Protein AF-A0A6M3X6W1-F1 (afdb_monomer)

Sequence (88 aa):
MKATRTNYKSFLKKNADSLFFRNLSSFDGRIDCVAERKTDWIKVKNPDDLLNNKLGWLVNRGRDYFSFIENGIEVYNCCGSFQVVNKI

Radius of gyration: 12.23 Å; Cα contacts (8 Å, |Δi|>4): 161; chains: 1; bounding box: 28×28×29 Å

Structure (mmCIF, N/CA/C/O backbone):
data_AF-A0A6M3X6W1-F1
#
_entry.id   AF-A0A6M3X6W1-F1
#
loop_
_atom_site.group_PDB
_atom_site.id
_atom_site.type_symbol
_atom_site.label_atom_id
_atom_site.label_alt_id
_atom_site.label_comp_id
_atom_site.label_asym_id
_atom_site.label_entity_id
_atom_site.label_seq_id
_atom_site.pdbx_PDB_ins_code
_atom_site.Cartn_x
_atom_site.Cartn_y
_atom_site.Cartn_z
_atom_site.occupancy
_atom_site.B_iso_or_equiv
_atom_site.auth_seq_id
_atom_site.auth_comp_id
_atom_site.auth_asym_id
_atom_site.auth_atom_id
_atom_site.pdbx_PDB_model_num
ATOM 1 N N . MET A 1 1 ? -1.391 18.972 3.927 1.00 61.56 1 MET A N 1
ATOM 2 C CA . MET A 1 1 ? -0.810 18.081 4.959 1.00 61.56 1 MET A CA 1
ATOM 3 C C . MET A 1 1 ? -0.121 16.929 4.238 1.00 61.56 1 MET A C 1
ATOM 5 O O . MET A 1 1 ? -0.761 16.314 3.398 1.00 61.56 1 MET A O 1
ATOM 9 N N . LYS A 1 2 ? 1.175 16.684 4.469 1.00 75.56 2 LYS A N 1
ATOM 10 C CA . LYS A 1 2 ? 1.901 15.594 3.793 1.00 75.56 2 LYS A CA 1
ATOM 11 C C . LYS A 1 2 ? 1.572 14.275 4.492 1.00 75.56 2 LYS A C 1
ATOM 13 O O . LYS A 1 2 ? 1.705 14.205 5.714 1.00 75.56 2 LYS A O 1
ATOM 18 N N . ALA A 1 3 ? 1.128 13.257 3.757 1.00 88.31 3 ALA A N 1
ATOM 19 C CA . ALA A 1 3 ? 0.935 11.943 4.357 1.00 88.31 3 ALA A CA 1
ATOM 20 C C . ALA A 1 3 ? 2.299 11.376 4.773 1.00 88.31 3 ALA A C 1
ATOM 22 O O . ALA A 1 3 ? 3.311 11.555 4.092 1.00 88.31 3 ALA A O 1
ATOM 23 N N . THR A 1 4 ? 2.340 10.727 5.932 1.00 92.12 4 THR A N 1
ATOM 24 C CA . THR A 1 4 ? 3.557 10.109 6.462 1.00 92.12 4 THR A CA 1
ATOM 25 C C . THR A 1 4 ? 3.359 8.612 6.629 1.00 92.12 4 THR A C 1
ATOM 27 O O . THR A 1 4 ? 2.232 8.118 6.700 1.00 92.12 4 THR A O 1
ATOM 30 N N . ARG A 1 5 ? 4.464 7.885 6.808 1.00 90.69 5 ARG A N 1
ATOM 31 C CA . ARG A 1 5 ? 4.424 6.466 7.177 1.00 90.69 5 ARG A CA 1
ATOM 32 C C . ARG A 1 5 ? 3.634 6.219 8.470 1.00 90.69 5 ARG A C 1
ATOM 34 O O . ARG A 1 5 ? 2.999 5.178 8.608 1.00 90.69 5 ARG A O 1
ATOM 41 N N . THR A 1 6 ? 3.641 7.167 9.406 1.00 92.50 6 THR A N 1
ATOM 42 C CA . THR A 1 6 ? 2.846 7.084 10.640 1.00 92.50 6 THR A CA 1
ATOM 43 C C . THR A 1 6 ? 1.353 7.192 10.342 1.00 92.50 6 THR A C 1
ATOM 45 O O . THR A 1 6 ? 0.573 6.391 10.855 1.00 92.50 6 THR A O 1
ATOM 48 N N . ASN A 1 7 ? 0.952 8.120 9.464 1.00 93.56 7 ASN A N 1
ATOM 49 C CA . ASN A 1 7 ? -0.434 8.212 8.994 1.00 93.56 7 ASN A CA 1
ATOM 50 C C . ASN A 1 7 ? -0.857 6.922 8.287 1.00 93.56 7 ASN A C 1
ATOM 52 O O . ASN A 1 7 ? -1.935 6.414 8.574 1.00 93.56 7 ASN A O 1
ATOM 56 N N . TYR A 1 8 ? 0.014 6.361 7.445 1.00 93.94 8 TYR A N 1
ATOM 57 C CA . TYR A 1 8 ? -0.222 5.088 6.767 1.00 93.94 8 TYR A CA 1
ATOM 58 C C . TYR A 1 8 ? -0.456 3.935 7.747 1.00 93.94 8 TYR A C 1
ATOM 60 O O . TYR A 1 8 ? -1.502 3.296 7.707 1.00 93.94 8 TYR A O 1
ATOM 68 N N . LYS A 1 9 ? 0.447 3.724 8.711 1.00 93.25 9 LYS A N 1
ATOM 69 C CA . LYS A 1 9 ? 0.271 2.688 9.744 1.00 93.25 9 LYS A CA 1
ATOM 70 C C . LYS A 1 9 ? -1.005 2.891 10.565 1.00 93.25 9 LYS A C 1
ATOM 72 O O . LYS A 1 9 ? -1.709 1.929 10.859 1.00 93.25 9 LYS A O 1
ATOM 77 N N . SER A 1 10 ? -1.311 4.138 10.932 1.00 94.50 10 SER A N 1
ATOM 78 C CA . SER A 1 10 ? -2.539 4.463 11.663 1.00 94.50 10 SER A CA 1
ATOM 79 C C . SER A 1 10 ? -3.788 4.160 10.832 1.00 94.50 10 SER A C 1
ATOM 81 O O . SER A 1 10 ? -4.745 3.605 11.365 1.00 94.50 10 SER A O 1
ATOM 83 N N . PHE A 1 11 ? -3.763 4.468 9.534 1.00 94.81 11 PHE A N 1
ATOM 84 C CA . PHE A 1 11 ? -4.844 4.170 8.600 1.00 94.81 11 PHE A CA 1
ATOM 85 C C . PHE A 1 11 ? -5.093 2.663 8.487 1.00 94.81 11 PHE A C 1
ATOM 87 O O . PHE A 1 11 ? -6.236 2.239 8.649 1.00 94.81 11 PHE A O 1
ATOM 94 N N . LEU A 1 12 ? -4.040 1.856 8.308 1.00 94.44 12 LEU A N 1
ATOM 95 C CA . LEU A 1 12 ? -4.168 0.396 8.257 1.00 94.44 12 LEU A CA 1
ATOM 96 C C . LEU A 1 12 ? -4.779 -0.166 9.544 1.00 94.44 12 LEU A C 1
ATOM 98 O O . LEU A 1 12 ? -5.713 -0.958 9.493 1.00 94.44 12 LEU A O 1
ATOM 102 N N . LYS A 1 13 ? -4.290 0.289 10.704 1.00 94.25 13 LYS A N 1
ATOM 103 C CA . LYS A 1 13 ? -4.778 -0.179 12.007 1.00 94.25 13 LYS A CA 1
ATOM 104 C C . LYS A 1 13 ? -6.247 0.185 12.248 1.00 94.25 13 LYS A C 1
ATOM 106 O O . LYS A 1 13 ? -6.982 -0.617 12.808 1.00 94.25 13 LYS A O 1
ATOM 111 N N . LYS A 1 14 ? -6.671 1.391 11.857 1.00 94.75 14 LYS A N 1
ATOM 112 C CA . LYS A 1 14 ? -8.047 1.877 12.071 1.00 94.75 14 LYS A CA 1
ATOM 113 C C . LYS A 1 14 ? -9.077 1.223 11.155 1.00 94.75 14 LYS A C 1
ATOM 115 O O . LYS A 1 14 ? -10.247 1.209 11.506 1.00 94.75 14 LYS A O 1
ATOM 120 N N . ASN A 1 15 ? -8.653 0.725 9.996 1.00 94.75 15 ASN A N 1
ATOM 121 C CA . ASN A 1 15 ? -9.551 0.194 8.970 1.00 94.75 15 ASN A CA 1
ATOM 122 C C . ASN A 1 15 ? -9.321 -1.300 8.709 1.00 94.75 15 ASN A C 1
ATOM 124 O O . ASN A 1 15 ? -9.710 -1.777 7.652 1.00 94.75 15 ASN A O 1
ATOM 128 N N . ALA A 1 16 ? -8.682 -2.027 9.633 1.00 92.19 16 ALA A N 1
ATOM 129 C CA . ALA A 1 16 ? -8.173 -3.387 9.428 1.00 92.19 16 ALA A CA 1
ATOM 130 C C . ALA A 1 16 ? -9.168 -4.359 8.756 1.00 92.19 16 ALA A C 1
ATOM 132 O O . ALA A 1 16 ? -8.757 -5.159 7.918 1.00 92.19 16 ALA A O 1
ATOM 133 N N . ASP A 1 17 ? -10.462 -4.244 9.064 1.00 91.81 17 ASP A N 1
ATOM 134 C CA . ASP A 1 17 ? -11.519 -5.135 8.562 1.00 91.81 17 ASP A CA 1
ATOM 135 C C . ASP A 1 17 ? -12.048 -4.772 7.160 1.00 91.81 17 ASP A C 1
ATOM 137 O O . ASP A 1 17 ? -12.726 -5.573 6.503 1.00 91.81 17 ASP A O 1
ATOM 141 N N . SER A 1 18 ? -11.755 -3.559 6.690 1.00 94.31 18 SER A N 1
ATOM 142 C CA . SER A 1 18 ? -12.331 -2.970 5.479 1.00 94.31 18 SER A CA 1
ATOM 143 C C . SER A 1 18 ? -11.272 -2.426 4.521 1.00 94.31 18 SER A C 1
ATOM 145 O O . SER A 1 18 ? -11.533 -1.461 3.814 1.00 94.31 18 SER A O 1
ATOM 147 N N . LEU A 1 19 ? -10.072 -3.009 4.492 1.00 96.00 19 LEU A N 1
ATOM 148 C CA . LEU A 1 19 ? -9.009 -2.586 3.578 1.00 96.00 19 LEU A CA 1
ATOM 149 C C . LEU A 1 19 ? -9.132 -3.252 2.204 1.00 96.00 19 LEU A C 1
ATOM 151 O O . LEU A 1 19 ? -9.294 -4.470 2.083 1.00 96.00 19 LEU A O 1
ATOM 155 N N . PHE A 1 20 ? -8.940 -2.446 1.169 1.00 96.38 20 PHE A N 1
ATOM 156 C CA . PHE A 1 20 ? -8.785 -2.874 -0.211 1.00 96.38 20 PHE A CA 1
ATOM 157 C C . PHE A 1 20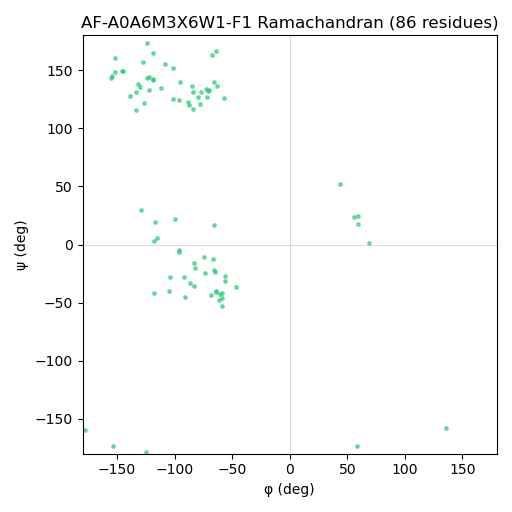 ? -7.454 -2.380 -0.755 1.00 96.38 20 PHE A C 1
ATOM 159 O O . PHE A 1 20 ? -6.993 -1.288 -0.424 1.00 96.38 20 PHE A O 1
ATOM 166 N N . PHE A 1 21 ? -6.835 -3.200 -1.591 1.00 95.75 21 PHE A N 1
ATOM 167 C CA . PHE A 1 21 ? -5.527 -2.950 -2.171 1.00 95.75 21 PHE A CA 1
ATOM 168 C C . PHE A 1 21 ? -5.600 -3.006 -3.692 1.00 95.75 21 PHE A C 1
ATOM 170 O O . PHE A 1 21 ? -6.295 -3.856 -4.250 1.00 95.75 21 PHE A O 1
ATOM 177 N N . ARG A 1 22 ? -4.831 -2.141 -4.352 1.00 95.69 22 ARG A N 1
ATOM 178 C CA . ARG A 1 22 ? -4.622 -2.163 -5.798 1.00 95.69 22 ARG A CA 1
ATOM 179 C C . ARG A 1 22 ? -3.163 -1.892 -6.127 1.00 95.69 22 ARG A C 1
ATOM 181 O O . ARG A 1 22 ? -2.611 -0.879 -5.699 1.00 95.69 22 ARG A O 1
ATOM 188 N N . ASN A 1 23 ? -2.555 -2.762 -6.928 1.00 95.25 23 ASN A N 1
ATOM 189 C CA . ASN A 1 23 ? -1.209 -2.554 -7.444 1.00 95.25 23 ASN A CA 1
ATOM 190 C C . ASN A 1 23 ? -1.289 -1.756 -8.752 1.00 95.25 23 ASN A C 1
ATOM 192 O O . ASN A 1 23 ? -1.925 -2.183 -9.718 1.00 95.25 23 ASN A O 1
ATOM 196 N N . LEU A 1 24 ? -0.654 -0.586 -8.779 1.00 95.50 24 LEU A N 1
ATOM 197 C CA . LEU A 1 24 ? -0.611 0.268 -9.962 1.00 95.50 24 LEU A CA 1
ATOM 198 C C . LEU A 1 24 ? 0.612 -0.056 -10.817 1.00 95.50 24 LEU A C 1
ATOM 200 O O . LEU A 1 24 ? 0.485 -0.199 -12.035 1.00 95.50 24 LEU A O 1
ATOM 204 N N . SER A 1 25 ? 1.774 -0.213 -10.187 1.00 93.50 25 SER A N 1
ATOM 205 C CA . SER A 1 25 ? 3.032 -0.535 -10.851 1.00 93.50 25 SER A CA 1
ATOM 206 C C . SER A 1 25 ? 3.969 -1.313 -9.924 1.00 93.50 25 SER A C 1
ATOM 208 O O . SER A 1 25 ? 3.957 -1.109 -8.710 1.00 93.50 25 SER A O 1
ATOM 210 N N . SER A 1 26 ? 4.793 -2.204 -10.479 1.00 91.75 26 SER A N 1
ATOM 211 C CA . SER A 1 26 ? 5.751 -2.980 -9.685 1.00 91.75 26 SER A CA 1
ATOM 212 C C . SER A 1 26 ? 6.973 -3.446 -10.477 1.00 91.75 26 SER A C 1
ATOM 214 O O . SER A 1 26 ? 6.865 -3.841 -11.639 1.00 91.75 26 SER A O 1
ATOM 216 N N . PHE A 1 27 ? 8.121 -3.487 -9.804 1.00 88.38 27 PHE A N 1
ATOM 217 C CA . PHE A 1 27 ? 9.325 -4.185 -10.254 1.00 88.38 27 PHE A CA 1
ATOM 218 C C . PHE A 1 27 ? 9.260 -5.671 -9.872 1.00 88.38 27 PHE A C 1
ATOM 220 O O . PHE A 1 27 ? 8.971 -5.995 -8.721 1.00 88.38 27 PHE A O 1
ATO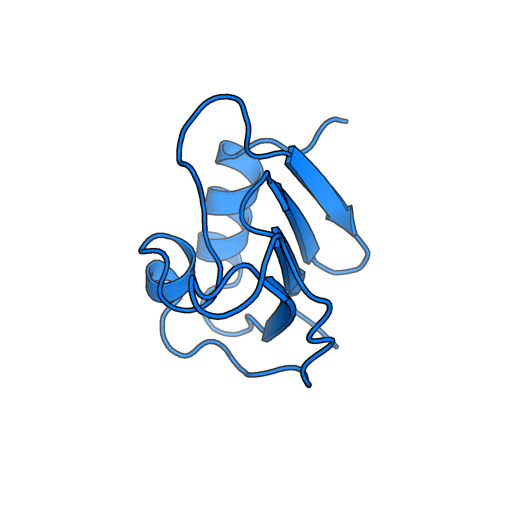M 227 N N . ASP A 1 28 ? 9.529 -6.574 -10.818 1.00 84.50 28 ASP A N 1
ATOM 228 C CA . ASP A 1 28 ? 9.528 -8.030 -10.588 1.00 84.50 28 ASP A CA 1
ATOM 229 C C . ASP A 1 28 ? 10.894 -8.699 -10.834 1.00 84.50 28 ASP A C 1
ATOM 231 O O . ASP A 1 28 ? 11.009 -9.921 -10.740 1.00 84.50 28 ASP A O 1
ATOM 235 N N . GLY A 1 29 ? 11.930 -7.915 -11.158 1.00 83.38 29 GLY A N 1
ATOM 236 C CA . GLY A 1 29 ? 13.270 -8.419 -11.471 1.00 83.38 29 GLY A CA 1
ATOM 237 C C . GLY A 1 29 ? 13.385 -9.197 -12.784 1.00 83.38 29 GLY A C 1
ATOM 238 O O . GLY A 1 29 ? 14.470 -9.685 -13.088 1.00 83.38 29 GLY A O 1
ATOM 239 N N . ARG A 1 30 ? 12.298 -9.336 -13.551 1.00 84.88 30 ARG A N 1
ATOM 240 C CA . ARG A 1 30 ? 12.267 -10.046 -14.840 1.00 84.88 30 ARG A CA 1
ATOM 241 C C . ARG A 1 30 ? 12.239 -9.099 -16.028 1.00 84.88 30 ARG A C 1
ATOM 243 O O . ARG A 1 30 ? 12.700 -9.466 -17.103 1.00 84.88 30 ARG A O 1
ATOM 250 N N . ILE A 1 31 ? 11.693 -7.908 -15.832 1.00 82.50 31 ILE A N 1
ATOM 251 C CA . ILE A 1 31 ? 11.706 -6.820 -16.807 1.00 82.50 31 ILE A CA 1
ATOM 252 C C . ILE A 1 31 ? 12.661 -5.716 -16.357 1.00 82.50 31 ILE A C 1
ATOM 254 O O . ILE A 1 31 ? 12.929 -5.561 -15.162 1.00 82.50 31 ILE A O 1
ATOM 258 N N . ASP A 1 32 ? 13.167 -4.948 -17.318 1.00 81.38 32 ASP A N 1
ATOM 259 C CA . ASP A 1 32 ? 13.915 -3.741 -16.995 1.00 81.38 32 ASP A CA 1
ATOM 260 C C . ASP A 1 32 ? 12.959 -2.685 -16.425 1.00 81.38 32 ASP A C 1
ATOM 262 O O . ASP A 1 32 ? 11.887 -2.431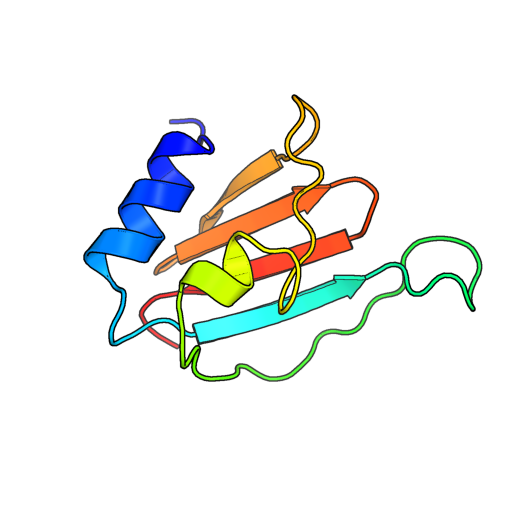 -16.981 1.00 81.38 32 ASP A O 1
ATOM 266 N N . CYS A 1 33 ? 13.365 -2.074 -15.312 1.00 86.44 33 CYS A N 1
ATOM 267 C CA . CYS A 1 33 ? 12.608 -1.056 -14.587 1.00 86.44 33 CYS A CA 1
ATOM 268 C C . CYS A 1 33 ? 11.208 -1.501 -14.089 1.00 86.44 33 CYS A C 1
ATOM 270 O O . CYS A 1 33 ? 10.833 -2.673 -14.078 1.00 86.44 33 CYS A O 1
ATOM 272 N N . VAL A 1 34 ? 10.447 -0.548 -13.543 1.00 88.56 34 VAL A N 1
ATOM 273 C CA . VAL A 1 34 ? 9.085 -0.762 -13.030 1.00 88.56 34 VAL A CA 1
ATOM 274 C C . VAL A 1 34 ? 8.104 -0.831 -14.205 1.00 88.56 34 VAL A C 1
ATOM 276 O O . VAL A 1 34 ? 8.086 0.082 -15.027 1.00 88.56 34 VAL A O 1
ATOM 279 N N . ALA A 1 35 ? 7.232 -1.845 -14.245 1.00 89.88 35 ALA A N 1
ATOM 280 C CA . ALA A 1 35 ? 6.097 -1.859 -15.175 1.00 89.88 35 ALA A CA 1
ATOM 281 C C . A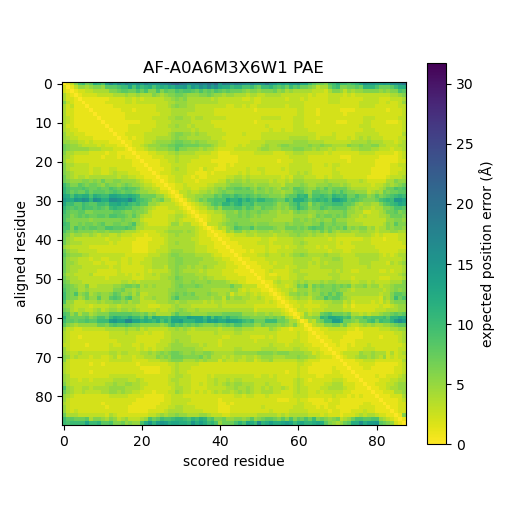LA A 1 35 ? 4.784 -1.484 -14.505 1.00 89.88 35 ALA A C 1
ATOM 283 O O . ALA A 1 35 ? 4.537 -1.790 -13.335 1.00 89.88 35 ALA A O 1
ATOM 284 N N . GLU A 1 36 ? 3.894 -0.913 -15.311 1.00 91.44 36 GLU A N 1
ATOM 285 C CA . GLU A 1 36 ? 2.484 -0.805 -14.975 1.00 91.44 36 GLU A CA 1
ATOM 286 C C . GLU A 1 36 ? 1.844 -2.195 -14.845 1.00 91.44 36 GLU A C 1
ATOM 288 O O . GLU A 1 36 ? 2.068 -3.092 -15.659 1.00 91.44 36 GLU A O 1
ATOM 293 N N . ARG A 1 37 ? 1.021 -2.364 -13.809 1.00 89.06 37 ARG A N 1
ATOM 294 C CA . ARG A 1 37 ? 0.206 -3.566 -13.581 1.00 89.06 37 ARG A CA 1
ATOM 295 C C . ARG A 1 37 ? -1.280 -3.248 -13.592 1.00 89.06 37 ARG A C 1
ATOM 297 O O . ARG A 1 37 ? -2.040 -4.014 -14.170 1.00 89.06 37 ARG A O 1
ATOM 304 N N . LYS A 1 38 ? -1.675 -2.126 -12.971 1.00 89.69 38 LYS A N 1
ATOM 305 C CA . LYS A 1 38 ? -3.066 -1.642 -12.867 1.00 89.69 38 LYS A CA 1
ATOM 306 C C . LYS A 1 38 ? -4.057 -2.766 -12.526 1.00 89.69 38 LYS A C 1
ATOM 308 O O . LYS A 1 38 ? -5.067 -2.928 -13.205 1.00 89.69 38 LYS A O 1
ATOM 313 N N . THR A 1 39 ? -3.770 -3.529 -11.471 1.00 91.81 39 THR A N 1
ATOM 314 C CA . THR A 1 39 ? -4.581 -4.691 -11.074 1.00 91.81 39 THR A CA 1
ATOM 315 C C . THR A 1 39 ? -5.990 -4.284 -10.653 1.00 91.81 39 THR A C 1
ATOM 317 O O . THR A 1 39 ? -6.251 -3.111 -10.378 1.00 91.81 39 THR A O 1
ATOM 320 N N . ASP A 1 40 ? -6.887 -5.257 -10.536 1.00 94.88 40 ASP A N 1
ATOM 321 C CA . ASP A 1 40 ? -8.160 -5.054 -9.849 1.00 94.88 40 ASP A CA 1
ATOM 322 C C . ASP A 1 40 ? -7.954 -4.839 -8.344 1.00 94.88 40 ASP A C 1
ATOM 324 O O . ASP A 1 40 ? -6.889 -5.136 -7.782 1.00 94.88 40 ASP A O 1
ATOM 328 N N . TRP A 1 41 ? -8.987 -4.303 -7.695 1.00 95.50 41 TRP A N 1
ATOM 329 C CA . TRP A 1 41 ? -9.028 -4.179 -6.246 1.00 95.50 41 TRP A CA 1
ATOM 330 C C . TRP A 1 41 ? -9.192 -5.548 -5.591 1.00 95.50 41 TRP A C 1
ATOM 332 O O . TRP A 1 41 ? -10.094 -6.313 -5.931 1.00 95.50 41 TRP A O 1
ATOM 342 N N . ILE A 1 42 ? -8.370 -5.826 -4.584 1.00 94.88 42 ILE A N 1
ATOM 343 C CA . ILE A 1 42 ? -8.475 -7.033 -3.764 1.00 94.88 42 ILE A CA 1
ATOM 344 C C . ILE A 1 42 ? -8.741 -6.665 -2.310 1.00 94.88 42 ILE A C 1
ATOM 346 O O . ILE A 1 42 ? -8.179 -5.703 -1.783 1.00 94.88 42 ILE A O 1
ATOM 350 N N . LYS A 1 43 ? -9.585 -7.449 -1.634 1.00 94.88 43 LYS A N 1
ATOM 351 C CA . LYS A 1 43 ? -9.796 -7.298 -0.193 1.00 94.88 43 LYS A CA 1
ATOM 352 C C . LYS A 1 43 ? -8.566 -7.800 0.561 1.00 94.88 43 LYS A C 1
ATOM 354 O O . LYS A 1 43 ? -8.131 -8.937 0.369 1.00 94.88 43 LYS A O 1
ATOM 359 N N . VAL A 1 44 ? -8.028 -6.966 1.440 1.00 94.75 44 VAL A N 1
ATOM 360 C CA . VAL A 1 44 ? -6.881 -7.308 2.283 1.00 94.75 44 VAL A CA 1
ATOM 361 C C . VAL A 1 44 ? -7.374 -8.186 3.430 1.00 94.75 44 VAL A C 1
ATOM 363 O O . VAL A 1 44 ? -8.249 -7.789 4.194 1.00 94.75 44 VAL A O 1
ATOM 366 N N . LYS A 1 45 ? -6.829 -9.403 3.537 1.00 92.06 45 LYS A N 1
ATOM 367 C CA . LYS A 1 45 ? -7.184 -10.353 4.607 1.00 92.06 45 LYS A CA 1
ATOM 368 C C . LYS A 1 45 ? -6.409 -10.096 5.895 1.00 92.06 45 LYS A C 1
ATOM 370 O O . LYS A 1 45 ? -6.945 -10.295 6.977 1.00 92.06 45 LYS A O 1
ATOM 375 N N . ASN A 1 46 ? -5.151 -9.682 5.766 1.00 91.94 46 ASN A N 1
ATOM 376 C CA . ASN A 1 46 ? -4.289 -9.341 6.884 1.00 91.94 46 ASN A CA 1
ATOM 377 C C . ASN A 1 46 ? -3.576 -8.006 6.589 1.00 91.94 46 ASN A C 1
ATOM 379 O O . ASN A 1 46 ? -2.776 -7.950 5.652 1.00 91.94 46 ASN A O 1
ATOM 383 N N . PRO A 1 47 ? -3.830 -6.934 7.362 1.00 90.12 47 PRO A N 1
ATOM 384 C CA . PRO A 1 47 ? -3.169 -5.641 7.179 1.00 90.12 47 PRO A CA 1
ATOM 385 C C . PRO A 1 47 ? -1.638 -5.710 7.245 1.00 90.12 47 PRO A C 1
ATOM 387 O O . PRO A 1 47 ? -0.961 -4.907 6.601 1.00 90.12 47 PRO A O 1
ATOM 390 N N . ASP A 1 48 ? -1.076 -6.680 7.969 1.00 90.62 48 ASP A N 1
ATOM 391 C CA . ASP A 1 48 ? 0.374 -6.859 8.067 1.00 90.62 48 ASP A CA 1
ATOM 392 C C . ASP A 1 48 ? 1.009 -7.261 6.729 1.00 90.62 48 ASP A C 1
ATOM 394 O O . ASP A 1 48 ? 2.194 -7.008 6.506 1.00 90.62 48 ASP A O 1
ATOM 398 N N . ASP A 1 49 ? 0.239 -7.818 5.790 1.00 91.81 49 ASP A N 1
ATOM 399 C CA . ASP A 1 49 ? 0.737 -8.147 4.451 1.00 91.81 49 ASP A CA 1
ATOM 400 C C . ASP A 1 49 ? 1.138 -6.884 3.654 1.00 91.81 49 ASP A C 1
ATOM 402 O O . ASP A 1 49 ? 2.001 -6.948 2.773 1.00 91.81 49 ASP A O 1
ATOM 406 N N . LEU A 1 50 ? 0.581 -5.719 4.007 1.00 88.62 50 LEU A N 1
ATOM 407 C CA . LEU A 1 50 ? 0.948 -4.410 3.453 1.00 88.62 50 LEU A CA 1
ATOM 408 C C . LEU A 1 50 ? 2.185 -3.789 4.117 1.00 88.62 50 LEU A C 1
ATOM 410 O O . LEU A 1 50 ? 2.794 -2.879 3.558 1.00 88.62 50 LEU A O 1
ATOM 414 N N . LEU A 1 51 ? 2.541 -4.239 5.323 1.00 88.75 51 LEU A N 1
ATOM 415 C CA . LEU A 1 51 ? 3.739 -3.797 6.043 1.00 88.75 51 LEU A CA 1
ATOM 416 C C . LEU A 1 51 ? 4.949 -4.688 5.741 1.00 88.75 51 LEU A C 1
ATOM 418 O O . LEU A 1 51 ? 6.084 -4.215 5.784 1.00 88.75 51 LEU A O 1
ATOM 422 N N . ASN A 1 52 ? 4.689 -5.957 5.419 1.00 88.50 52 ASN A N 1
ATOM 423 C CA . ASN A 1 52 ? 5.686 -7.000 5.187 1.00 88.50 52 ASN A CA 1
ATOM 424 C C . ASN A 1 52 ? 5.958 -7.261 3.697 1.00 88.50 52 ASN A C 1
ATOM 426 O O . ASN A 1 52 ? 6.424 -8.338 3.33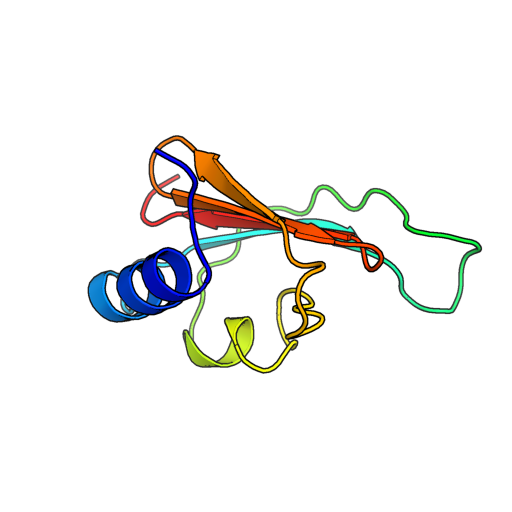5 1.00 88.50 52 ASN A O 1
ATOM 430 N N . ASN A 1 53 ? 5.662 -6.291 2.829 1.00 86.19 53 ASN A N 1
ATOM 431 C CA . ASN A 1 53 ? 5.961 -6.331 1.396 1.00 86.19 53 ASN A CA 1
ATOM 432 C C . ASN A 1 53 ? 5.332 -7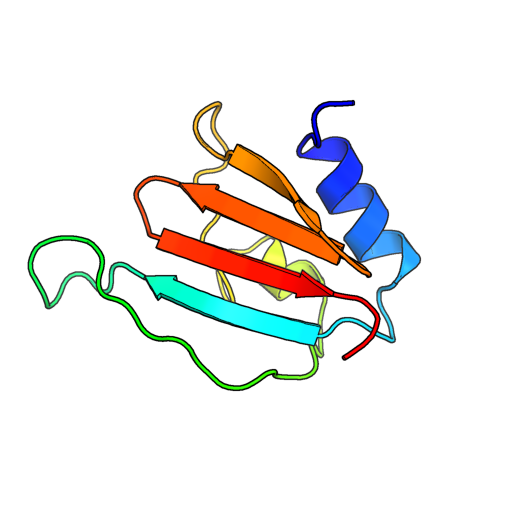.497 0.606 1.00 86.19 53 ASN A C 1
ATOM 434 O O . ASN A 1 53 ? 5.846 -7.868 -0.446 1.00 86.19 53 ASN A O 1
ATOM 438 N N . LYS A 1 54 ? 4.218 -8.075 1.077 1.00 85.88 54 LYS A N 1
ATOM 439 C CA . LYS A 1 54 ? 3.541 -9.183 0.376 1.00 85.88 54 LYS A CA 1
ATOM 440 C C . LYS A 1 54 ? 2.548 -8.716 -0.683 1.00 85.88 54 LYS A C 1
ATOM 442 O O . LYS A 1 54 ? 2.362 -9.407 -1.677 1.00 85.88 54 LYS A O 1
ATOM 447 N N . LEU A 1 55 ? 1.889 -7.579 -0.454 1.00 82.62 55 LEU A N 1
ATOM 448 C CA . LEU A 1 55 ? 0.913 -7.012 -1.396 1.00 82.62 55 LEU A CA 1
ATOM 449 C C . LEU A 1 55 ? 1.478 -5.808 -2.155 1.00 82.62 55 LEU A C 1
ATOM 451 O O . LEU A 1 55 ? 1.286 -5.705 -3.359 1.00 82.62 55 LEU A O 1
ATOM 455 N N . GLY A 1 56 ? 2.241 -4.946 -1.484 1.00 84.50 56 GLY A N 1
ATOM 456 C CA . GLY A 1 56 ? 2.924 -3.800 -2.083 1.00 84.50 56 GLY A CA 1
ATOM 457 C C . GLY A 1 56 ? 4.261 -3.561 -1.397 1.00 84.50 56 GLY A C 1
ATOM 458 O O . GLY A 1 56 ? 4.414 -3.878 -0.220 1.00 84.50 56 GLY A O 1
ATOM 459 N N . TRP A 1 57 ? 5.242 -3.040 -2.129 1.00 89.19 57 TRP A N 1
ATOM 460 C CA . TRP A 1 57 ? 6.601 -2.904 -1.615 1.00 89.19 57 TRP A CA 1
ATOM 461 C C . TRP A 1 57 ? 6.793 -1.575 -0.886 1.00 89.19 57 TRP A C 1
ATOM 463 O O . TRP A 1 57 ? 6.638 -0.518 -1.487 1.00 89.19 57 TRP A O 1
ATOM 473 N N . LEU A 1 58 ? 7.190 -1.618 0.384 1.00 90.81 58 LEU A N 1
ATOM 474 C CA . LEU A 1 58 ? 7.734 -0.489 1.134 1.00 90.81 58 LEU A CA 1
ATOM 475 C C . LEU A 1 58 ? 9.253 -0.632 1.204 1.00 90.81 58 LEU A C 1
ATOM 477 O O . LEU A 1 58 ? 9.775 -1.639 1.695 1.00 90.81 58 LEU A O 1
ATOM 481 N N . VAL A 1 59 ? 9.985 0.397 0.770 1.00 88.69 59 VAL A N 1
ATOM 482 C CA . VAL A 1 59 ? 11.452 0.403 0.903 1.00 88.69 59 VAL A CA 1
ATOM 483 C C . VAL A 1 59 ? 11.898 0.671 2.341 1.00 88.69 59 VAL A C 1
ATOM 485 O O . VAL A 1 59 ? 13.073 0.503 2.667 1.00 88.69 59 VAL A O 1
ATOM 488 N N . ASN A 1 60 ? 10.966 1.067 3.216 1.00 83.44 60 ASN A N 1
ATOM 489 C CA . ASN A 1 60 ? 11.149 1.286 4.650 1.00 83.44 60 ASN A CA 1
ATOM 490 C C . ASN A 1 60 ? 12.274 2.282 4.982 1.00 83.44 60 ASN A C 1
ATOM 492 O O . ASN A 1 60 ? 12.817 2.284 6.088 1.00 83.44 60 ASN A O 1
ATOM 496 N N . ARG A 1 61 ? 12.585 3.163 4.029 1.00 76.00 61 ARG A N 1
ATOM 497 C CA . ARG A 1 61 ? 13.574 4.246 4.118 1.00 76.00 61 ARG A CA 1
ATOM 498 C C . ARG A 1 61 ? 12.895 5.574 3.782 1.00 76.00 61 ARG A C 1
ATOM 500 O O . ARG A 1 61 ? 11.711 5.613 3.469 1.00 76.00 61 ARG A O 1
ATOM 507 N N . GLY A 1 62 ? 13.641 6.678 3.786 1.00 77.06 62 GLY A N 1
ATOM 508 C CA . GLY A 1 62 ? 13.129 8.010 3.419 1.00 77.06 62 GLY A CA 1
ATOM 509 C C . GLY A 1 62 ? 12.693 8.184 1.952 1.00 77.06 62 GLY A C 1
ATOM 510 O O . GLY A 1 62 ? 12.607 9.315 1.494 1.00 77.06 62 GLY A O 1
ATOM 511 N N . ARG A 1 63 ? 12.473 7.091 1.207 1.00 86.00 63 ARG A N 1
ATOM 512 C CA . ARG A 1 63 ? 12.114 7.075 -0.221 1.00 86.00 63 ARG A CA 1
ATOM 513 C C . ARG A 1 63 ? 10.721 6.495 -0.497 1.00 86.00 63 ARG A C 1
ATOM 515 O O . ARG A 1 63 ? 10.365 6.334 -1.658 1.00 86.00 63 ARG A O 1
ATOM 522 N N . ASP A 1 64 ? 9.953 6.180 0.546 1.00 91.69 64 ASP A N 1
ATOM 523 C CA . ASP A 1 64 ? 8.520 5.911 0.417 1.00 91.69 64 ASP A CA 1
ATOM 524 C C . ASP A 1 64 ? 7.760 7.245 0.432 1.00 91.69 64 ASP A C 1
ATOM 526 O O . ASP A 1 64 ? 7.786 7.982 1.426 1.00 91.69 64 ASP A O 1
ATOM 530 N N . TYR A 1 65 ? 7.095 7.565 -0.674 1.00 93.12 65 TYR A N 1
ATOM 531 C CA . TYR A 1 65 ? 6.245 8.740 -0.808 1.00 93.12 65 TYR A CA 1
ATOM 532 C C . TYR A 1 65 ? 4.800 8.328 -0.553 1.00 93.12 65 TYR A C 1
ATOM 534 O O . TYR A 1 65 ? 4.290 7.418 -1.198 1.00 93.12 65 TYR A O 1
ATOM 542 N N . PHE A 1 66 ? 4.153 9.001 0.395 1.00 95.00 66 PHE A N 1
ATOM 543 C CA . PHE A 1 66 ? 2.759 8.761 0.752 1.00 95.00 66 PHE A CA 1
ATOM 544 C C . PHE A 1 66 ? 1.924 9.968 0.333 1.00 95.00 66 PHE A C 1
ATOM 546 O O . PHE A 1 66 ? 2.290 11.109 0.640 1.00 95.00 66 PHE A O 1
ATOM 553 N N . SER A 1 67 ? 0.777 9.707 -0.283 1.00 95.81 67 SER A N 1
ATOM 554 C CA . SER A 1 67 ? -0.194 10.717 -0.703 1.00 95.81 67 SER A CA 1
ATOM 555 C C . SER A 1 67 ? -1.586 10.327 -0.218 1.00 95.81 67 SER A C 1
ATOM 557 O O . SER A 1 67 ? -1.977 9.167 -0.321 1.00 95.81 67 SER A O 1
ATOM 559 N N . PHE A 1 68 ? -2.339 11.281 0.332 1.00 95.75 68 PHE A N 1
ATOM 560 C CA . PHE A 1 68 ? -3.751 11.048 0.636 1.00 95.75 68 PHE A CA 1
ATOM 561 C C . PHE A 1 68 ? -4.547 11.029 -0.665 1.00 95.75 68 PHE A C 1
ATOM 563 O O . PHE A 1 68 ? -4.373 11.911 -1.504 1.00 95.75 68 PHE A O 1
ATOM 570 N N . ILE A 1 69 ? -5.418 10.039 -0.795 1.00 94.75 69 ILE A N 1
ATOM 571 C CA . ILE A 1 69 ? -6.379 9.914 -1.890 1.00 94.75 69 ILE A CA 1
ATOM 572 C C . ILE A 1 69 ? -7.784 9.801 -1.303 1.00 94.75 69 ILE A C 1
ATOM 574 O O . ILE A 1 69 ? -7.958 9.696 -0.084 1.00 94.75 69 ILE A O 1
ATOM 578 N N . GLU A 1 70 ? -8.793 9.816 -2.167 1.00 93.12 70 GLU A N 1
ATOM 579 C CA . GLU A 1 70 ? -10.161 9.553 -1.739 1.00 93.12 70 GLU A CA 1
ATOM 580 C C . GLU A 1 70 ? -10.238 8.178 -1.061 1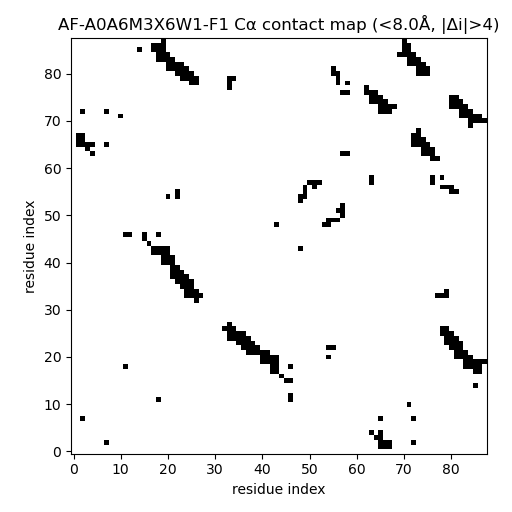.00 93.12 70 GLU A C 1
ATOM 582 O O . GLU A 1 70 ? -9.773 7.175 -1.601 1.00 93.12 70 GLU A O 1
ATOM 587 N N . ASN A 1 71 ? -10.776 8.147 0.160 1.00 93.88 71 ASN A N 1
ATOM 588 C CA . ASN A 1 71 ? -10.941 6.933 0.963 1.00 93.88 71 ASN A CA 1
ATOM 589 C C . ASN A 1 71 ? -9.637 6.168 1.280 1.00 93.88 71 ASN A C 1
ATOM 591 O O . ASN A 1 71 ? -9.695 5.005 1.680 1.00 93.88 71 ASN A O 1
ATOM 595 N N . GLY A 1 72 ? -8.448 6.775 1.148 1.00 95.19 72 GLY A N 1
ATOM 596 C CA . GLY A 1 72 ? -7.220 6.007 1.347 1.00 95.19 72 GLY A CA 1
ATOM 597 C C . GLY A 1 72 ? -5.887 6.731 1.230 1.00 95.19 72 GLY A C 1
ATOM 598 O O . GLY A 1 72 ? -5.767 7.949 1.389 1.00 95.19 72 GLY A O 1
ATOM 599 N N . ILE A 1 73 ? -4.852 5.926 0.992 1.00 96.12 73 ILE A N 1
ATOM 600 C CA . ILE A 1 73 ? -3.465 6.358 0.835 1.00 96.12 73 ILE A CA 1
ATOM 601 C C . ILE A 1 73 ? -2.858 5.670 -0.386 1.00 96.12 73 ILE A C 1
ATOM 603 O O . ILE A 1 73 ? -2.918 4.448 -0.528 1.00 96.12 73 ILE A O 1
ATOM 607 N N . GLU A 1 74 ? -2.225 6.469 -1.232 1.00 95.62 74 GLU A N 1
ATOM 608 C CA . GLU A 1 74 ? -1.352 6.004 -2.299 1.00 95.62 74 GLU A CA 1
ATOM 609 C C . GLU A 1 74 ? 0.102 6.030 -1.833 1.00 95.62 74 GLU A C 1
ATOM 611 O O . GLU A 1 74 ? 0.539 6.957 -1.140 1.00 95.62 74 GLU A O 1
ATOM 616 N N . VAL A 1 75 ? 0.84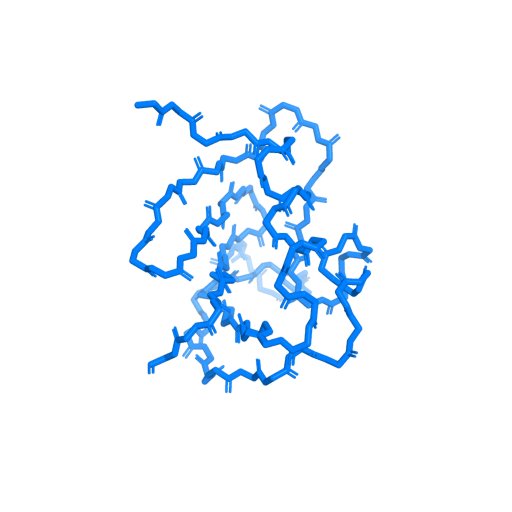5 4.997 -2.215 1.00 95.31 75 VAL A N 1
ATOM 617 C CA . VAL A 1 75 ? 2.262 4.842 -1.915 1.00 95.31 75 VAL A CA 1
ATOM 618 C C . VAL A 1 75 ? 3.031 4.696 -3.217 1.00 95.31 75 VAL A C 1
ATOM 620 O O . VAL A 1 75 ? 2.658 3.898 -4.075 1.00 95.31 75 VAL A O 1
ATOM 623 N N . TYR A 1 76 ? 4.126 5.441 -3.339 1.00 94.19 76 TYR A N 1
ATOM 624 C CA . TYR A 1 76 ? 5.051 5.383 -4.466 1.00 94.19 76 TYR A CA 1
ATOM 625 C C . TYR A 1 76 ? 6.498 5.299 -3.973 1.00 94.19 76 TYR A C 1
ATOM 627 O O . TYR A 1 76 ? 6.897 6.015 -3.050 1.00 94.19 76 TYR A O 1
ATOM 635 N N . ASN A 1 77 ? 7.302 4.451 -4.608 1.00 92.69 77 ASN A N 1
ATOM 636 C CA . ASN A 1 77 ? 8.752 4.398 -4.446 1.00 92.69 77 ASN A CA 1
ATOM 637 C C . ASN A 1 77 ? 9.422 3.830 -5.711 1.00 92.69 77 ASN A C 1
ATOM 639 O O . ASN A 1 77 ? 8.785 3.597 -6.734 1.00 92.69 77 ASN A O 1
ATOM 643 N N . CYS A 1 78 ? 10.733 3.591 -5.648 1.00 89.12 78 CYS A N 1
ATOM 644 C CA . CYS A 1 78 ? 11.501 3.065 -6.781 1.00 89.12 78 CYS A CA 1
ATOM 645 C C . CYS A 1 78 ? 11.142 1.627 -7.193 1.00 89.12 78 CYS A C 1
ATOM 647 O O . CYS A 1 78 ? 11.589 1.177 -8.241 1.00 89.12 78 CYS A O 1
ATOM 649 N N . CYS A 1 79 ? 10.381 0.894 -6.380 1.00 90.06 79 CYS A N 1
ATOM 650 C CA . CYS A 1 79 ? 9.919 -0.458 -6.682 1.00 90.06 79 CYS A CA 1
ATOM 651 C C . CYS A 1 79 ? 8.498 -0.472 -7.266 1.00 90.06 79 CYS A C 1
ATOM 653 O O . CYS A 1 79 ? 8.034 -1.542 -7.661 1.00 90.06 79 CYS A O 1
ATOM 655 N N . GLY A 1 80 ? 7.825 0.683 -7.334 1.00 92.94 80 GLY A N 1
ATOM 656 C CA . GLY A 1 80 ? 6.504 0.838 -7.933 1.00 92.94 80 GLY A CA 1
ATOM 657 C C . GLY A 1 80 ? 5.541 1.678 -7.102 1.00 92.94 80 GLY A C 1
ATOM 658 O O . GLY A 1 80 ? 5.943 2.495 -6.269 1.00 92.94 80 GLY A O 1
ATOM 659 N N . SER A 1 81 ? 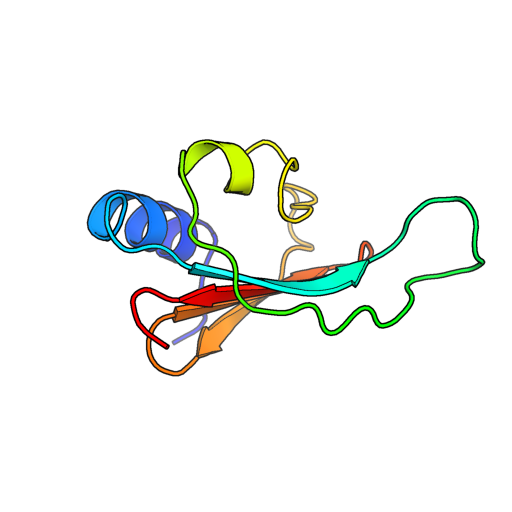4.250 1.471 -7.342 1.00 95.25 81 SER A N 1
ATOM 660 C CA . SER A 1 81 ? 3.171 2.185 -6.670 1.00 95.25 81 SER A CA 1
ATOM 661 C C . SER A 1 81 ? 1.942 1.330 -6.437 1.00 95.25 81 SER A C 1
ATOM 663 O O . SER A 1 81 ? 1.604 0.432 -7.211 1.00 95.25 81 SER A O 1
ATOM 665 N N . PHE A 1 82 ? 1.241 1.646 -5.357 1.00 96.38 82 PHE A N 1
ATOM 666 C CA . PHE A 1 82 ? 0.010 0.975 -4.984 1.00 96.38 82 PHE A CA 1
ATOM 667 C C . PHE A 1 82 ? -0.908 1.891 -4.184 1.00 96.38 82 PHE A C 1
ATOM 669 O O . PHE A 1 82 ? -0.480 2.881 -3.591 1.00 96.38 82 PHE A O 1
ATOM 676 N N . GLN A 1 83 ? -2.182 1.522 -4.143 1.00 96.75 83 GLN A N 1
ATOM 677 C CA . GLN A 1 83 ? -3.210 2.218 -3.386 1.00 96.75 83 GLN A CA 1
ATOM 678 C C . GLN A 1 83 ? -3.801 1.291 -2.335 1.00 96.75 83 GLN A C 1
ATOM 680 O O . GLN A 1 83 ? -4.001 0.096 -2.572 1.00 96.75 83 GLN A O 1
ATOM 685 N N . VAL A 1 84 ? -4.094 1.868 -1.174 1.00 96.12 84 VAL A N 1
ATOM 686 C CA . VAL A 1 84 ? -4.844 1.210 -0.111 1.00 96.12 84 VAL A CA 1
ATOM 687 C C . VAL A 1 84 ? -6.006 2.105 0.277 1.00 96.12 84 VAL A C 1
ATOM 689 O O . VAL A 1 84 ? -5.792 3.246 0.686 1.00 96.12 84 VAL A O 1
ATOM 692 N N . VAL A 1 85 ? -7.224 1.584 0.172 1.00 96.88 85 VAL A N 1
ATOM 693 C CA . VAL A 1 85 ? -8.461 2.316 0.469 1.00 96.88 85 VAL A CA 1
ATOM 694 C C . VAL A 1 85 ? -9.322 1.540 1.455 1.00 96.88 85 VAL A C 1
ATOM 696 O O . VAL A 1 85 ? -9.184 0.325 1.583 1.00 96.88 85 VAL A O 1
ATOM 699 N N . ASN A 1 86 ? -10.208 2.233 2.167 1.00 95.31 86 ASN A N 1
ATOM 700 C CA . ASN A 1 86 ? -11.188 1.603 3.050 1.00 95.31 86 ASN A CA 1
ATOM 701 C C . ASN A 1 86 ? -12.569 1.411 2.390 1.00 95.31 86 ASN A C 1
ATOM 703 O O . ASN A 1 86 ? -13.461 0.799 2.979 1.00 95.31 86 ASN A O 1
ATOM 707 N N . LYS A 1 87 ? -12.742 1.940 1.173 1.00 87.88 87 LYS A N 1
ATOM 708 C CA . LYS A 1 87 ? -13.954 1.853 0.356 1.00 87.88 87 LYS A CA 1
ATOM 709 C C . LYS A 1 87 ? -13.591 2.008 -1.127 1.00 87.88 87 LYS A C 1
ATOM 711 O O . LYS A 1 87 ? -12.694 2.791 -1.438 1.00 87.88 87 LYS A O 1
ATOM 716 N N . ILE A 1 88 ? -14.278 1.264 -1.998 1.00 78.94 88 ILE A N 1
ATOM 717 C CA . ILE A 1 88 ? -14.182 1.332 -3.469 1.00 78.94 88 ILE A CA 1
ATOM 718 C C . ILE A 1 88 ? -15.457 1.972 -4.009 1.00 78.94 88 ILE A C 1
ATOM 720 O O . ILE A 1 88 ? -16.530 1.690 -3.420 1.00 78.94 88 ILE A O 1
#

Nearest PDB structures (foldseek):
  2kts-assembly1_A  TM=3.423E-01  e=7.170E-01  Escherichia coli K-12
  3nzi-assembly1_A  TM=1.569E-01  e=9.581E+00  Homo sapiens

Organism: NCBI:txid1070528

Secondary structure (DSSP, 8-state):
--B-HHHHHHHHHHTGGG-EEEEEEE--SSSSSPEE--PPPEE-S-GGGGTTTSSS----STT-EEEEETTEEEEEETTEEEEEES--

Mean predicted aligned error: 3.91 Å

Foldseek 3Di:
DFDDPVNQVVLCVVLVQQKKKFFQWFDDVPDPFIDGDRDDIDGDPGSCCVVVCNRHDDPVDPFWGWDDDVQWIKTDGRGGIMIMGSHD

Solvent-accessible surface area (backbone atoms only — not comparable to full-atom values): 5116 Å² total; per-residue (Å²): 135,84,47,41,73,67,55,49,55,51,50,45,67,76,34,45,92,45,33,33,37,30,42,42,25,43,50,78,86,81,57,88,65,63,40,81,61,64,49,71,79,40,76,46,88,51,60,62,37,57,76,68,50,72,73,41,82,69,80,87,52,100,59,59,45,44,41,76,47,86,58,34,41,34,40,38,41,95,56,27,28,33,41,40,23,59,62,134

pLDDT: mean 90.73, std 5.83, range [61.56, 96.88]